Protein AF-A0AAD9YHA3-F1 (afdb_monomer_lite)

Organism: Colletotrichum kahawae (NCBI:txid34407)

Foldseek 3Di:
DDDDDDDDDDPDPPDDDDDDDDDQDPPFAEDWWWWFDALAPPGDTDTDTHAPVVVVVVSCVVPVCSCVRLVQDPLPPDDPDDDDPPPPDPDPCPPPDCVPDDPPPGDDDDPVLVVSVVVNDVRRDTDIDDDDDDRYKYFHHDDSVDTDIDHHRD

Sequence (154 aa):
MYIRYLSLLMPALMTTLTAAIEAPIPGYDVFVPEWQVRAHPSGDALRLNGTAEEVIEQIEKINPDFKRSFNIDDLPEQREETNSPHELQSRDVTTFPLERVICDNFELAKSSEVMSAVRYLNDIGGRPKNGGGPANCGRVSCGYKVAVWWCNDI

Structure (mmCIF, N/CA/C/O backbone):
data_AF-A0AAD9YHA3-F1
#
_entry.id   AF-A0AAD9YHA3-F1
#
loop_
_atom_site.group_PDB
_atom_site.id
_atom_site.type_symbol
_atom_site.label_atom_id
_atom_site.label_alt_id
_atom_site.label_comp_id
_atom_site.label_asym_id
_atom_site.label_entity_id
_atom_site.label_seq_id
_atom_site.pdbx_PDB_ins_code
_atom_site.Cartn_x
_atom_site.Cartn_y
_atom_site.Cartn_z
_atom_site.occupancy
_atom_site.B_iso_or_equiv
_atom_site.auth_seq_id
_atom_site.auth_comp_id
_atom_site.auth_asym_id
_atom_site.auth_atom_id
_atom_site.pdbx_PDB_model_num
ATOM 1 N N . MET A 1 1 ? -64.905 -6.287 -24.862 1.00 41.56 1 MET A N 1
ATOM 2 C CA . MET A 1 1 ? -63.722 -7.104 -25.205 1.00 41.56 1 MET A CA 1
ATOM 3 C C . MET A 1 1 ? -62.492 -6.321 -24.758 1.00 41.56 1 MET A C 1
ATOM 5 O O . MET A 1 1 ? -62.138 -5.363 -25.424 1.00 41.56 1 MET A O 1
ATOM 9 N N . TYR A 1 2 ? -61.938 -6.615 -23.576 1.00 42.88 2 TYR A N 1
ATOM 10 C CA . TYR A 1 2 ? -60.754 -5.927 -23.036 1.00 42.88 2 TYR A CA 1
ATOM 11 C C . TYR A 1 2 ? -59.563 -6.881 -23.098 1.00 42.88 2 TYR A C 1
ATOM 13 O O . TYR A 1 2 ? -59.562 -7.913 -22.430 1.00 42.88 2 TYR A O 1
ATOM 21 N N . ILE A 1 3 ? -58.569 -6.545 -23.917 1.00 51.72 3 ILE A N 1
ATOM 22 C CA . ILE A 1 3 ? -57.306 -7.279 -24.013 1.00 51.72 3 ILE A CA 1
ATOM 23 C C . ILE A 1 3 ? -56.405 -6.784 -22.875 1.00 51.72 3 ILE A C 1
ATOM 25 O O . ILE A 1 3 ? -56.075 -5.602 -22.811 1.00 51.72 3 ILE A O 1
ATOM 29 N N . ARG A 1 4 ? -56.041 -7.680 -21.949 1.00 58.75 4 ARG A N 1
ATOM 30 C CA . ARG A 1 4 ? -55.025 -7.424 -20.918 1.00 58.75 4 ARG A CA 1
ATOM 31 C C . ARG A 1 4 ? -53.644 -7.700 -21.512 1.00 58.75 4 ARG A C 1
ATOM 33 O O . ARG A 1 4 ? -53.348 -8.845 -21.836 1.00 58.75 4 ARG A O 1
ATOM 40 N N . TYR A 1 5 ? -52.803 -6.676 -21.618 1.00 56.53 5 TYR A N 1
ATOM 41 C CA . TYR A 1 5 ? -51.380 -6.846 -21.903 1.00 56.53 5 TYR A CA 1
ATOM 42 C C . TYR A 1 5 ? -50.635 -7.061 -20.579 1.00 56.53 5 TYR A C 1
ATOM 44 O O . TYR A 1 5 ? -50.567 -6.154 -19.754 1.00 56.53 5 TYR A O 1
ATOM 52 N N . LEU A 1 6 ? -50.108 -8.269 -20.361 1.00 57.31 6 LEU A N 1
ATOM 53 C CA . LEU A 1 6 ? -49.083 -8.516 -19.345 1.00 57.31 6 LEU A CA 1
ATOM 54 C C . LEU A 1 6 ? -47.722 -8.176 -19.961 1.00 57.31 6 LEU A C 1
ATOM 56 O O . LEU A 1 6 ? -47.191 -8.933 -20.771 1.00 57.31 6 LEU A O 1
ATOM 60 N N . SER A 1 7 ? -47.168 -7.028 -19.590 1.00 59.00 7 SER A N 1
ATOM 61 C CA . SER A 1 7 ? -45.789 -6.652 -19.888 1.00 59.00 7 SER A CA 1
ATOM 62 C C . SER A 1 7 ? -44.842 -7.419 -18.958 1.00 59.00 7 SER A C 1
ATOM 64 O O . SER A 1 7 ? -44.742 -7.127 -17.769 1.00 59.00 7 SER A O 1
ATOM 66 N N . LEU A 1 8 ? -44.148 -8.420 -19.503 1.00 56.84 8 LEU A N 1
ATOM 67 C CA . LEU A 1 8 ? -43.017 -9.083 -18.850 1.00 56.84 8 LEU A CA 1
ATOM 68 C C . LEU A 1 8 ? -41.821 -8.120 -18.831 1.00 56.84 8 LEU A C 1
ATOM 70 O O . LEU A 1 8 ? -41.207 -7.866 -19.865 1.00 56.84 8 LEU A O 1
ATOM 74 N N . LEU A 1 9 ? -41.491 -7.579 -17.658 1.00 61.50 9 LEU A N 1
ATOM 75 C CA . LEU A 1 9 ? -40.235 -6.866 -17.425 1.00 61.50 9 LEU A CA 1
ATOM 76 C C . LEU A 1 9 ? -39.120 -7.905 -17.235 1.00 61.50 9 LEU A C 1
ATOM 78 O O . LEU A 1 9 ? -39.010 -8.502 -16.167 1.00 61.50 9 LEU A O 1
ATOM 82 N N . MET A 1 10 ? -38.302 -8.141 -18.264 1.00 62.50 10 MET A N 1
ATOM 83 C CA . MET A 1 10 ? -37.016 -8.820 -18.076 1.00 62.50 10 MET A CA 1
ATOM 84 C C . MET A 1 10 ? -36.018 -7.830 -17.457 1.00 62.50 10 MET A C 1
ATOM 86 O O . MET A 1 10 ? -35.769 -6.786 -18.066 1.00 62.50 10 MET A O 1
ATOM 90 N N . PRO A 1 11 ? -35.412 -8.122 -16.294 1.00 63.44 11 PRO A N 1
ATOM 91 C CA . PRO A 1 11 ? -34.285 -7.339 -15.815 1.00 63.44 11 PRO A CA 1
ATOM 92 C C . PRO A 1 11 ? -33.083 -7.602 -16.732 1.00 63.44 11 PRO A C 1
ATOM 94 O O . PRO A 1 11 ? -32.606 -8.731 -16.845 1.00 63.44 11 PRO A O 1
ATOM 97 N N . ALA A 1 12 ? -32.606 -6.560 -17.412 1.00 63.31 12 ALA A N 1
ATOM 98 C CA . ALA A 1 12 ? -31.363 -6.614 -18.167 1.00 63.31 12 ALA A CA 1
ATOM 99 C C . ALA A 1 12 ? -30.195 -6.765 -17.180 1.00 63.31 12 ALA A C 1
ATOM 101 O O . ALA A 1 12 ? -29.894 -5.847 -16.418 1.00 63.31 12 ALA A O 1
ATOM 102 N N . LEU A 1 13 ? -29.556 -7.935 -17.174 1.00 63.22 13 LEU A N 1
ATOM 103 C CA . LEU A 1 13 ? -28.339 -8.177 -16.408 1.00 63.22 13 LEU A CA 1
ATOM 104 C C . LEU A 1 13 ? -27.194 -7.402 -17.087 1.00 63.22 13 LEU A C 1
ATOM 106 O O . LEU A 1 13 ? -26.653 -7.843 -18.098 1.00 63.22 13 LEU A O 1
ATOM 110 N N . MET A 1 14 ? -26.851 -6.217 -16.576 1.00 67.88 14 MET A N 1
ATOM 111 C CA . MET A 1 14 ? -25.631 -5.515 -16.984 1.00 67.88 14 MET A CA 1
ATOM 112 C C . MET A 1 14 ? -24.430 -6.261 -16.405 1.00 67.88 14 MET A C 1
ATOM 114 O O . MET A 1 14 ? -24.068 -6.084 -15.246 1.00 67.88 14 MET A O 1
ATOM 118 N N . THR A 1 15 ? -23.811 -7.120 -17.208 1.00 59.31 15 THR A N 1
ATOM 119 C CA . THR A 1 15 ? -22.493 -7.675 -16.895 1.00 59.31 15 THR A CA 1
ATOM 120 C C . THR A 1 15 ? -21.453 -6.571 -17.060 1.00 59.31 15 THR A C 1
ATOM 122 O O . THR A 1 15 ? -21.149 -6.162 -18.181 1.00 59.31 15 THR A O 1
ATOM 125 N N . THR A 1 16 ? -20.924 -6.064 -15.949 1.00 64.31 16 THR A N 1
ATOM 126 C CA . THR A 1 16 ? -19.783 -5.144 -15.939 1.00 64.31 16 THR A CA 1
ATOM 127 C C . THR A 1 16 ? -18.540 -5.881 -16.431 1.00 64.31 16 THR A C 1
ATOM 129 O O . THR A 1 16 ? -18.102 -6.839 -15.795 1.00 64.31 16 THR A O 1
ATOM 132 N N . LEU A 1 17 ? -17.968 -5.451 -17.556 1.00 54.19 17 LEU A N 1
ATOM 133 C CA . LEU A 1 17 ? -16.688 -5.968 -18.033 1.00 54.19 17 LEU A CA 1
ATOM 134 C C . LEU A 1 17 ? -15.571 -5.375 -17.156 1.00 54.19 17 LEU A C 1
ATOM 136 O O . LEU A 1 17 ? -15.188 -4.221 -17.329 1.00 54.19 17 LEU A O 1
ATOM 140 N N . THR A 1 18 ? -15.083 -6.129 -16.173 1.00 56.38 18 THR A N 1
ATOM 141 C CA . THR A 1 18 ? -13.892 -5.745 -15.403 1.00 56.38 18 THR A CA 1
ATOM 142 C C . THR A 1 18 ? -12.658 -5.973 -16.267 1.00 56.38 18 THR A C 1
ATOM 144 O O . THR A 1 18 ? -12.349 -7.120 -16.594 1.00 56.38 18 THR A O 1
ATOM 147 N N . ALA A 1 19 ? -11.963 -4.901 -16.657 1.00 67.19 19 ALA A N 1
ATOM 148 C CA . ALA A 1 19 ? -10.652 -5.029 -17.288 1.00 67.19 19 ALA A CA 1
ATOM 149 C C . ALA A 1 19 ? -9.708 -5.779 -16.336 1.00 67.19 19 ALA A C 1
ATOM 151 O O . ALA A 1 19 ? -9.695 -5.503 -15.133 1.00 67.19 19 ALA A O 1
ATOM 152 N N . ALA A 1 20 ? -8.950 -6.740 -16.866 1.00 74.00 20 ALA A N 1
ATOM 153 C CA . ALA A 1 20 ? -7.932 -7.425 -16.083 1.00 74.00 20 ALA A CA 1
ATOM 154 C C . ALA A 1 20 ? -6.837 -6.418 -15.708 1.00 74.00 20 ALA A C 1
ATOM 156 O O . ALA A 1 20 ? -6.385 -5.642 -16.548 1.00 74.00 20 ALA A O 1
ATOM 157 N N . ILE A 1 21 ? -6.447 -6.403 -14.435 1.00 86.75 21 ILE A N 1
ATOM 158 C CA . ILE A 1 21 ? -5.313 -5.606 -13.972 1.00 86.75 21 ILE A CA 1
ATOM 159 C C . ILE A 1 21 ? -4.036 -6.277 -14.483 1.00 86.75 21 ILE A C 1
ATOM 161 O O . ILE A 1 21 ? -3.823 -7.460 -14.227 1.00 86.75 21 ILE A O 1
ATOM 165 N N . GLU A 1 22 ? -3.195 -5.515 -15.176 1.00 91.12 22 GLU A N 1
ATOM 166 C CA . GLU A 1 22 ? -1.879 -5.961 -15.635 1.00 91.12 22 GLU A CA 1
ATOM 167 C C . GLU A 1 22 ? -0.790 -5.520 -14.650 1.00 91.12 22 GLU A C 1
ATOM 169 O O . GLU A 1 22 ? -0.874 -4.446 -14.044 1.00 91.12 22 GLU A O 1
ATOM 174 N N . ALA A 1 23 ? 0.229 -6.363 -14.474 1.00 91.62 23 ALA A N 1
ATOM 175 C CA . ALA A 1 23 ? 1.396 -6.028 -13.672 1.00 91.62 23 ALA A CA 1
ATOM 176 C C . ALA A 1 23 ? 2.234 -4.933 -14.363 1.00 91.62 23 ALA A C 1
ATOM 178 O O . ALA A 1 23 ? 2.289 -4.881 -15.593 1.00 91.62 23 ALA A O 1
ATOM 179 N N . PRO A 1 24 ? 2.950 -4.087 -13.599 1.00 90.62 24 PRO A N 1
ATOM 180 C CA . PRO A 1 24 ? 3.799 -3.043 -14.174 1.00 90.62 24 PRO A CA 1
ATOM 181 C C . PRO A 1 24 ? 5.033 -3.605 -14.897 1.00 90.62 24 PRO A C 1
ATOM 183 O O . PRO A 1 24 ? 5.638 -2.902 -15.702 1.00 90.62 24 PRO A O 1
ATOM 186 N N . ILE A 1 25 ? 5.425 -4.850 -14.606 1.00 90.94 25 ILE A N 1
ATOM 187 C CA . ILE A 1 25 ? 6.542 -5.530 -15.263 1.00 90.94 25 ILE A CA 1
ATOM 188 C C . ILE A 1 25 ? 5.967 -6.544 -16.263 1.00 90.94 25 ILE A C 1
ATOM 190 O O . ILE A 1 25 ? 5.210 -7.430 -15.855 1.00 90.94 25 ILE A O 1
ATOM 194 N N . PRO A 1 26 ? 6.303 -6.451 -17.565 1.00 90.69 26 PRO A N 1
ATOM 195 C CA . PRO A 1 26 ? 5.800 -7.388 -18.563 1.00 90.69 26 PRO A CA 1
ATOM 196 C C . PRO A 1 26 ? 6.119 -8.847 -18.216 1.00 90.69 26 PRO A C 1
ATOM 198 O O . PRO A 1 26 ? 7.255 -9.184 -17.885 1.00 90.69 26 PRO A O 1
ATOM 201 N N . GLY A 1 27 ? 5.114 -9.716 -18.334 1.00 90.81 27 GLY A N 1
ATOM 202 C CA . GLY A 1 27 ? 5.239 -11.147 -18.044 1.00 90.81 27 GLY A CA 1
ATOM 203 C C . GLY A 1 27 ? 5.078 -11.527 -16.570 1.00 90.81 27 GLY A C 1
ATOM 204 O O . GLY A 1 27 ? 5.219 -12.704 -16.257 1.00 90.81 27 GLY A O 1
ATOM 205 N N . TYR A 1 28 ? 4.785 -10.567 -15.687 1.00 92.31 28 TYR A N 1
ATOM 206 C CA . TYR A 1 28 ? 4.506 -10.843 -14.279 1.00 92.31 28 TYR A CA 1
ATOM 207 C C . TYR A 1 28 ? 3.019 -11.107 -14.068 1.00 92.31 28 TYR A C 1
ATOM 209 O O . TYR A 1 28 ? 2.164 -10.429 -14.642 1.00 92.31 28 TYR A O 1
ATOM 217 N N . ASP A 1 29 ? 2.727 -12.057 -13.188 1.00 91.81 29 ASP A N 1
ATOM 218 C CA . ASP A 1 29 ? 1.377 -12.319 -12.711 1.00 91.81 29 ASP A CA 1
ATOM 219 C C . ASP A 1 29 ? 0.950 -11.269 -11.675 1.00 91.81 29 ASP A C 1
ATOM 221 O O . ASP A 1 29 ? 1.776 -10.616 -11.023 1.00 91.81 29 ASP A O 1
ATOM 225 N N . VAL A 1 30 ? -0.365 -11.112 -11.507 1.00 91.81 30 VAL A N 1
ATOM 226 C CA . VAL A 1 30 ? -0.952 -10.224 -10.498 1.00 91.81 30 VAL A CA 1
ATOM 227 C C . VAL A 1 30 ? -1.612 -11.042 -9.397 1.00 91.81 30 VAL A C 1
ATOM 229 O O . VAL A 1 30 ? -2.504 -11.846 -9.666 1.00 91.81 30 VAL A O 1
ATOM 232 N N . PHE A 1 31 ? -1.234 -10.782 -8.145 1.00 90.31 31 PHE A N 1
ATOM 233 C CA . PHE A 1 31 ? -1.925 -11.318 -6.972 1.00 90.31 31 PHE A CA 1
ATOM 234 C C . PHE A 1 31 ? -2.642 -10.213 -6.190 1.00 90.31 31 PHE A C 1
ATOM 236 O O . PHE A 1 31 ? -2.284 -9.036 -6.246 1.00 90.31 31 PHE A O 1
ATOM 243 N N . VAL A 1 32 ? -3.659 -10.604 -5.420 1.00 92.12 32 VAL A N 1
ATOM 244 C CA . VAL A 1 32 ? -4.342 -9.705 -4.482 1.00 92.12 32 VAL A CA 1
ATOM 245 C C . VAL A 1 32 ? -3.611 -9.752 -3.138 1.00 92.12 32 VAL A C 1
ATOM 247 O O . VAL A 1 32 ? -3.523 -10.838 -2.557 1.00 92.12 32 VAL A O 1
ATOM 250 N N . PRO A 1 33 ? -3.084 -8.627 -2.621 1.00 92.19 33 PRO A N 1
ATOM 251 C CA . PRO A 1 33 ? -2.404 -8.617 -1.332 1.00 92.19 33 PRO A CA 1
ATOM 252 C C . PRO A 1 33 ? -3.334 -9.004 -0.182 1.00 92.19 33 PRO A C 1
ATOM 254 O O . PRO A 1 33 ? -4.471 -8.538 -0.105 1.00 92.19 33 PRO A O 1
ATOM 257 N N . GLU A 1 34 ? -2.815 -9.808 0.745 1.00 93.00 34 GLU A N 1
ATOM 258 C CA . GLU A 1 34 ? -3.487 -10.129 2.003 1.00 93.00 34 GLU A CA 1
ATOM 259 C C . GLU A 1 34 ? -2.844 -9.345 3.148 1.00 93.00 34 GLU A C 1
ATOM 261 O O . GLU A 1 34 ? -1.626 -9.334 3.303 1.00 93.00 34 GLU A O 1
ATOM 266 N N . TRP A 1 35 ? -3.652 -8.742 4.004 1.00 92.25 35 TRP A N 1
ATOM 267 C CA . TRP A 1 35 ? -3.221 -7.899 5.103 1.00 92.25 35 TRP A CA 1
ATOM 268 C C . TRP A 1 35 ? -3.608 -8.508 6.439 1.00 92.25 35 TRP A C 1
ATOM 270 O O . TRP A 1 35 ? -4.767 -8.863 6.657 1.00 92.25 35 TRP A O 1
ATOM 280 N N . GLN A 1 36 ? -2.646 -8.576 7.361 1.00 91.69 36 GLN A N 1
ATOM 281 C CA . GLN A 1 36 ? -2.939 -8.843 8.765 1.00 91.69 36 GLN A CA 1
ATOM 282 C C . GLN A 1 36 ? -3.137 -7.518 9.510 1.00 91.69 36 GLN A C 1
ATOM 284 O O . GLN A 1 36 ? -2.183 -6.761 9.705 1.00 91.69 36 GLN A O 1
ATOM 289 N N . VAL A 1 37 ? -4.374 -7.247 9.922 1.00 91.31 37 VAL A N 1
ATOM 290 C CA . VAL A 1 37 ? -4.816 -5.963 10.502 1.00 91.31 37 VAL A CA 1
ATOM 291 C C . VAL A 1 37 ? -5.704 -6.184 11.726 1.00 91.31 37 VAL A C 1
ATOM 293 O O . VAL A 1 37 ? -6.033 -7.317 12.062 1.00 91.31 37 VAL A O 1
ATOM 296 N N . ARG A 1 38 ? -6.089 -5.112 12.422 1.00 91.75 38 ARG A N 1
ATOM 297 C CA . ARG A 1 38 ? -7.070 -5.142 13.517 1.00 91.75 38 ARG A CA 1
ATOM 298 C C . ARG A 1 38 ? -8.078 -4.019 13.321 1.00 91.75 38 ARG A C 1
ATOM 300 O O . ARG A 1 38 ? -7.671 -2.889 13.087 1.00 91.75 38 ARG A O 1
ATOM 307 N N . ALA A 1 39 ? -9.367 -4.315 13.476 1.00 92.06 39 ALA A N 1
ATOM 308 C CA . ALA A 1 39 ? -10.414 -3.292 13.396 1.00 92.06 39 ALA A CA 1
ATOM 309 C C . ALA A 1 39 ? -10.551 -2.468 14.690 1.00 92.06 39 ALA A C 1
ATOM 311 O O . ALA A 1 39 ? -10.971 -1.316 14.651 1.00 92.06 39 ALA A O 1
ATOM 312 N N . HIS A 1 40 ? -10.154 -3.029 15.836 1.00 92.56 40 HIS A N 1
ATOM 313 C CA . HIS A 1 40 ? -10.164 -2.357 17.139 1.00 92.56 40 HIS A CA 1
ATOM 314 C C . HIS A 1 40 ? -8.795 -2.494 17.824 1.00 92.56 40 HIS A C 1
ATOM 316 O O . HIS A 1 40 ? -8.142 -3.524 17.634 1.00 92.56 40 HIS A O 1
ATOM 322 N N . PRO A 1 41 ? -8.369 -1.534 18.668 1.00 89.31 41 PRO A N 1
ATOM 323 C CA . PRO A 1 41 ? -7.057 -1.571 19.326 1.00 89.31 41 PRO A CA 1
ATOM 324 C C . PRO A 1 41 ? -6.781 -2.860 20.110 1.00 89.31 41 PRO A C 1
ATOM 326 O O . PRO A 1 41 ? -5.672 -3.389 20.066 1.00 89.31 41 PRO A O 1
ATOM 329 N N . SER A 1 42 ? -7.805 -3.395 20.778 1.00 89.06 42 SER A N 1
ATOM 330 C CA . SER A 1 42 ? -7.742 -4.642 21.555 1.00 89.06 42 SER A CA 1
ATOM 331 C C . SER A 1 42 ? -8.440 -5.824 20.870 1.00 89.06 42 SER A C 1
ATOM 333 O O . SER A 1 42 ? -8.713 -6.825 21.524 1.00 89.06 42 SER A O 1
ATOM 335 N N . GLY A 1 43 ? -8.779 -5.699 19.583 1.00 88.06 43 GLY A N 1
ATOM 336 C CA . GLY A 1 43 ? -9.470 -6.742 18.825 1.00 88.06 43 GLY A CA 1
ATOM 337 C C . GLY A 1 43 ? -8.534 -7.818 18.274 1.00 88.06 43 GLY A C 1
ATOM 338 O O . GLY A 1 43 ? -7.313 -7.646 18.227 1.00 88.06 43 GLY A O 1
ATOM 339 N N . ASP A 1 44 ? -9.125 -8.913 17.803 1.00 91.75 44 ASP A N 1
ATOM 340 C CA . ASP A 1 44 ? -8.392 -9.991 17.143 1.00 91.75 44 ASP A CA 1
ATOM 341 C C . ASP A 1 44 ? -7.826 -9.563 15.783 1.00 91.75 44 ASP A C 1
ATOM 343 O O . ASP A 1 44 ? -8.327 -8.649 15.120 1.00 91.75 44 ASP A O 1
ATOM 347 N N . ALA A 1 45 ? -6.759 -10.244 15.360 1.00 90.69 45 ALA A N 1
ATOM 348 C CA . ALA A 1 45 ? -6.178 -10.033 14.042 1.00 90.69 45 ALA A CA 1
ATOM 349 C C . ALA A 1 45 ? -7.106 -10.573 12.942 1.00 90.69 45 ALA A C 1
ATOM 351 O O . ALA A 1 45 ? -7.511 -11.734 12.967 1.00 90.69 45 ALA A O 1
ATOM 352 N N . LEU A 1 46 ? -7.374 -9.739 11.943 1.00 92.12 46 LEU A N 1
ATOM 353 C CA . LEU A 1 46 ? -8.141 -10.051 10.744 1.00 92.12 46 LEU A CA 1
ATOM 354 C C . LEU A 1 46 ? -7.192 -10.268 9.562 1.00 92.12 46 LEU A C 1
ATOM 356 O O . LEU A 1 46 ? -6.127 -9.650 9.495 1.00 92.12 46 LEU A O 1
ATOM 360 N N . ARG A 1 47 ? -7.595 -11.132 8.627 1.00 93.56 47 ARG A N 1
ATOM 361 C CA . ARG A 1 47 ? -6.949 -11.296 7.318 1.00 93.56 47 ARG A CA 1
ATOM 362 C C . ARG A 1 47 ? -7.890 -10.732 6.264 1.00 93.56 47 ARG A C 1
ATOM 364 O O . ARG A 1 47 ? -8.948 -11.313 6.037 1.00 93.56 47 ARG A O 1
ATOM 371 N N . LEU A 1 48 ? -7.529 -9.594 5.684 1.00 94.38 48 LEU A N 1
ATOM 372 C CA . LEU A 1 48 ? -8.326 -8.899 4.670 1.00 94.38 48 LEU A CA 1
ATOM 373 C C . LEU A 1 48 ? -7.548 -8.847 3.358 1.00 94.38 48 LEU A C 1
ATOM 375 O O . LEU A 1 48 ? -6.325 -8.780 3.377 1.00 94.38 48 LEU A O 1
ATOM 379 N N . ASN A 1 49 ? -8.248 -8.890 2.229 1.00 93.94 49 ASN A N 1
ATOM 380 C CA . ASN A 1 49 ? -7.627 -8.891 0.906 1.00 93.94 49 ASN A CA 1
ATOM 381 C C . ASN A 1 49 ? -7.971 -7.603 0.162 1.00 93.94 49 A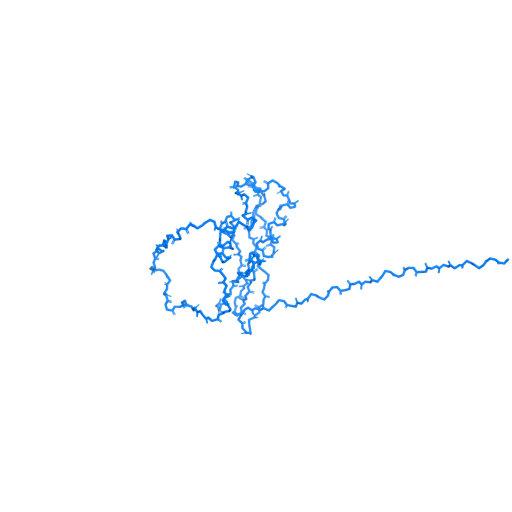SN A C 1
ATOM 383 O O . ASN A 1 49 ? -9.096 -7.112 0.288 1.00 93.94 49 ASN A O 1
ATOM 387 N N . GLY A 1 50 ? -7.018 -7.101 -0.620 1.00 92.69 50 GLY A N 1
ATOM 388 C CA . GLY A 1 50 ? -7.201 -5.936 -1.482 1.00 92.69 50 GLY A CA 1
ATOM 389 C C . GLY A 1 50 ? -6.041 -4.950 -1.423 1.00 92.69 50 GLY A C 1
ATOM 390 O O . GLY A 1 50 ? -4.985 -5.215 -0.833 1.00 92.69 50 GLY A O 1
ATOM 391 N N . THR A 1 51 ? -6.258 -3.786 -2.029 1.00 93.69 51 THR A N 1
ATOM 392 C CA . THR A 1 51 ? -5.411 -2.617 -1.790 1.00 93.69 51 THR A CA 1
ATOM 393 C C . THR A 1 51 ? -5.603 -2.106 -0.364 1.00 93.69 51 THR A C 1
ATOM 395 O O . THR A 1 51 ? -6.567 -2.442 0.325 1.00 93.69 51 THR A O 1
ATOM 398 N N . ALA A 1 52 ? -4.686 -1.263 0.088 1.00 92.62 52 ALA A N 1
ATOM 399 C CA . ALA A 1 52 ? -4.785 -0.572 1.359 1.00 92.62 52 ALA A CA 1
ATOM 400 C C . ALA A 1 52 ? -6.125 0.173 1.515 1.00 92.62 52 ALA A C 1
ATOM 402 O O . ALA A 1 52 ? -6.765 0.065 2.557 1.00 92.62 52 ALA A O 1
ATOM 403 N N . GLU A 1 53 ? -6.595 0.851 0.464 1.00 91.69 53 GLU A N 1
ATOM 404 C CA . GLU A 1 53 ? -7.875 1.567 0.473 1.00 91.69 53 GLU A CA 1
ATOM 405 C C . GLU A 1 53 ? -9.067 0.614 0.651 1.00 91.69 53 GLU A C 1
ATOM 407 O O . GLU A 1 53 ? -9.934 0.857 1.488 1.00 91.69 53 GLU A O 1
ATOM 412 N N . GLU A 1 54 ? -9.081 -0.508 -0.074 1.00 94.19 54 GLU A N 1
ATOM 413 C CA . GLU A 1 54 ? -10.131 -1.531 0.030 1.00 94.19 54 GLU A CA 1
ATOM 414 C C . GLU A 1 54 ? -10.131 -2.214 1.406 1.00 94.19 54 GLU A C 1
ATOM 416 O O . GLU A 1 54 ? -11.185 -2.551 1.950 1.00 94.19 54 GLU A O 1
ATOM 421 N N . VAL A 1 55 ? -8.948 -2.433 1.986 1.00 93.75 55 VAL A N 1
ATOM 422 C CA . VAL A 1 55 ? -8.795 -2.992 3.335 1.00 93.75 55 VAL A CA 1
ATOM 423 C C . VAL A 1 55 ? -9.307 -2.013 4.386 1.00 93.75 55 VAL A C 1
ATOM 425 O O . VAL A 1 55 ? -10.006 -2.431 5.308 1.00 93.75 55 VAL A O 1
ATOM 428 N N . ILE A 1 56 ? -9.020 -0.719 4.241 1.00 92.50 56 ILE A N 1
ATOM 429 C CA . ILE A 1 56 ? -9.539 0.316 5.140 1.00 92.50 56 ILE A CA 1
ATOM 430 C C . ILE A 1 56 ? -11.062 0.418 5.032 1.00 92.50 56 ILE A C 1
ATOM 432 O O . ILE A 1 56 ? -11.724 0.423 6.065 1.00 92.50 56 ILE A O 1
ATOM 436 N N . GLU A 1 57 ? -11.638 0.377 3.829 1.00 93.88 57 GLU A N 1
ATOM 437 C CA . GLU A 1 57 ? -13.098 0.366 3.652 1.00 93.88 57 GLU A CA 1
ATOM 438 C C . GLU A 1 57 ? -13.747 -0.850 4.345 1.00 93.88 57 GLU A C 1
ATOM 440 O O . GLU A 1 57 ? -14.797 -0.745 4.984 1.00 93.88 57 GLU A O 1
ATOM 445 N N . GLN A 1 58 ? -13.113 -2.025 4.259 1.00 95.75 58 GLN A N 1
ATOM 446 C CA . GLN A 1 58 ? -13.561 -3.224 4.974 1.00 95.75 58 GLN A CA 1
ATOM 447 C C . GLN A 1 58 ? -13.467 -3.061 6.497 1.00 95.75 58 GLN A C 1
ATOM 449 O O . GLN A 1 58 ? -14.372 -3.496 7.211 1.00 95.75 58 GLN A O 1
ATOM 454 N N . ILE A 1 59 ? -12.409 -2.424 7.005 1.00 93.75 59 ILE A N 1
ATOM 455 C CA . ILE A 1 59 ? -12.251 -2.144 8.437 1.00 93.75 59 ILE A CA 1
ATOM 456 C C . ILE A 1 59 ? -13.298 -1.136 8.919 1.00 93.75 59 ILE A C 1
ATOM 458 O O . ILE A 1 59 ? -13.901 -1.360 9.965 1.00 93.75 59 ILE A O 1
ATOM 462 N N . GLU A 1 60 ? -13.557 -0.066 8.169 1.00 93.69 60 GLU A N 1
ATOM 463 C CA . GLU A 1 60 ? -14.529 0.975 8.532 1.00 93.69 60 GLU A CA 1
ATOM 464 C C . GLU A 1 60 ? -15.967 0.434 8.587 1.00 93.69 60 GLU A C 1
ATOM 466 O O . GLU A 1 60 ? -16.766 0.880 9.410 1.00 93.69 60 GLU A O 1
ATOM 471 N N . LYS A 1 61 ? -16.291 -0.603 7.799 1.00 96.06 61 LYS A N 1
ATOM 472 C CA . LYS A 1 61 ? -17.562 -1.344 7.925 1.00 96.06 61 LYS A CA 1
ATOM 473 C C . LYS A 1 61 ? -17.695 -2.089 9.259 1.00 96.06 61 LYS A C 1
ATOM 475 O O . LYS A 1 61 ? -18.813 -2.304 9.718 1.00 96.06 61 LYS A O 1
ATOM 480 N N . ILE A 1 62 ? -16.579 -2.500 9.866 1.00 94.81 62 ILE A N 1
ATOM 481 C CA . ILE A 1 62 ? -16.538 -3.211 11.156 1.00 94.81 62 ILE A CA 1
ATOM 482 C C . ILE A 1 62 ? -16.470 -2.211 12.316 1.00 94.81 62 ILE A C 1
ATOM 484 O O . ILE A 1 62 ? -17.188 -2.349 13.303 1.00 94.81 62 ILE A O 1
ATOM 488 N N . ASN A 1 63 ? -15.612 -1.201 12.190 1.00 94.12 63 ASN A N 1
ATOM 489 C CA . ASN A 1 63 ? -15.419 -0.135 13.160 1.00 94.12 63 ASN A CA 1
ATOM 490 C C . ASN A 1 63 ? -15.472 1.229 12.452 1.00 94.12 63 ASN A C 1
ATOM 492 O O . ASN A 1 63 ? -14.432 1.718 12.005 1.00 94.12 63 ASN A O 1
ATOM 496 N N . PRO A 1 64 ? -16.646 1.883 12.402 1.00 94.12 64 PRO A N 1
ATOM 497 C CA . PRO A 1 64 ? -16.774 3.226 11.833 1.00 94.12 64 PRO A CA 1
ATOM 498 C C . PRO A 1 64 ? -15.888 4.279 12.521 1.00 94.12 64 PRO A C 1
ATOM 500 O O . PRO A 1 64 ? -15.555 5.297 11.923 1.00 94.12 64 PRO A O 1
ATOM 503 N N . ASP A 1 65 ? -15.455 4.021 13.760 1.00 91.75 65 ASP A N 1
ATOM 504 C CA . ASP A 1 65 ? -14.553 4.880 14.527 1.00 91.75 65 ASP A CA 1
ATOM 505 C C . ASP A 1 65 ? -13.082 4.438 14.430 1.00 91.75 65 ASP A C 1
ATOM 507 O O . ASP A 1 65 ? -12.267 4.820 15.275 1.00 91.75 65 ASP A O 1
ATOM 511 N N . PHE A 1 66 ? -12.712 3.623 13.435 1.00 89.44 66 PHE A N 1
ATOM 512 C CA . PHE A 1 66 ? -11.365 3.063 13.278 1.00 89.44 66 PHE A CA 1
ATOM 513 C C . PHE A 1 66 ? -10.267 4.127 13.372 1.00 89.44 66 PHE A C 1
ATOM 515 O O . PHE A 1 66 ? -9.397 4.027 14.237 1.00 89.44 66 PHE A O 1
ATOM 522 N N . LYS A 1 67 ? -10.353 5.190 12.562 1.00 85.88 67 LYS A N 1
ATOM 523 C CA . LYS A 1 67 ? -9.349 6.267 12.549 1.00 85.88 67 LYS A CA 1
ATOM 524 C C . LYS A 1 67 ? -9.159 6.884 13.935 1.00 85.88 67 LYS A C 1
ATOM 526 O O . LYS A 1 67 ? -8.043 6.948 14.443 1.00 85.88 67 LYS A O 1
ATOM 531 N N . ARG A 1 68 ? -10.266 7.213 14.612 1.00 87.38 68 ARG A N 1
ATOM 532 C CA . ARG A 1 68 ? -10.248 7.740 15.986 1.00 87.38 68 ARG A CA 1
ATOM 533 C C . ARG A 1 68 ? -9.672 6.735 16.983 1.00 87.38 68 ARG A C 1
ATOM 535 O O . ARG A 1 68 ? -8.906 7.116 17.857 1.00 87.38 68 ARG A O 1
ATOM 542 N N . SER A 1 69 ? -10.023 5.458 16.850 1.00 86.38 69 SER A N 1
ATOM 543 C CA . SER A 1 69 ? -9.590 4.388 17.759 1.00 86.38 69 SER A CA 1
ATOM 544 C C . SER A 1 69 ? -8.076 4.166 17.727 1.00 86.38 69 SER A C 1
ATOM 546 O O . SER A 1 69 ? -7.501 3.736 18.725 1.00 86.38 69 SER A O 1
ATOM 548 N N . PHE A 1 70 ? -7.442 4.447 16.589 1.00 84.94 70 PHE A N 1
ATOM 549 C CA . PHE A 1 70 ? -6.007 4.273 16.374 1.00 84.94 70 PHE A CA 1
ATOM 550 C C . PHE A 1 70 ? -5.226 5.595 16.334 1.00 84.94 70 PHE A C 1
ATOM 552 O O . PHE A 1 70 ? -4.027 5.564 16.072 1.00 84.94 70 PHE A O 1
ATOM 559 N N . ASN A 1 71 ? -5.864 6.735 16.635 1.00 85.62 71 ASN A N 1
ATOM 560 C CA . ASN A 1 71 ? -5.277 8.074 16.490 1.00 85.62 71 ASN A CA 1
ATOM 561 C C . ASN A 1 71 ? -4.657 8.304 15.097 1.00 85.62 71 ASN A C 1
ATOM 563 O O . ASN A 1 71 ? -3.588 8.896 14.979 1.00 85.62 71 ASN A O 1
ATOM 567 N N . ILE A 1 72 ? -5.315 7.796 14.055 1.00 81.31 72 ILE A N 1
ATOM 568 C CA . ILE A 1 72 ? -4.949 8.063 12.666 1.00 81.31 72 ILE A CA 1
ATOM 569 C C . ILE A 1 72 ? -5.570 9.416 12.333 1.00 81.31 72 ILE A C 1
ATOM 571 O O . ILE A 1 72 ? -6.798 9.544 12.334 1.00 81.31 72 ILE A O 1
ATOM 575 N N . ASP A 1 73 ? -4.727 10.422 12.098 1.00 70.81 73 ASP A N 1
ATOM 576 C CA . ASP A 1 73 ? -5.177 11.713 11.578 1.00 70.81 73 ASP A CA 1
ATOM 577 C C . ASP A 1 73 ? -5.973 11.491 10.289 1.00 70.81 73 ASP A C 1
ATOM 579 O O . ASP A 1 73 ? -5.735 10.512 9.579 1.00 70.81 73 ASP A O 1
ATOM 583 N N . ASP A 1 74 ? -6.918 12.380 9.964 1.00 63.00 74 ASP A N 1
ATOM 584 C CA . ASP A 1 74 ? -7.638 12.283 8.694 1.00 63.00 74 ASP A CA 1
ATOM 585 C C . ASP A 1 74 ? -6.619 12.181 7.551 1.00 63.00 74 ASP A C 1
ATOM 587 O O . ASP A 1 74 ? -5.899 13.145 7.237 1.00 63.00 74 ASP A O 1
ATOM 591 N N . LEU A 1 75 ? -6.539 10.963 6.990 1.00 55.53 75 LEU A N 1
ATOM 592 C CA . LEU A 1 75 ? -5.668 10.609 5.876 1.00 55.53 75 LEU A CA 1
ATOM 593 C C . LEU A 1 75 ? -5.895 11.692 4.836 1.00 55.53 75 LEU A C 1
ATOM 595 O O . LEU A 1 75 ? -7.055 11.917 4.482 1.00 55.53 75 LEU A O 1
ATOM 599 N N . PRO A 1 76 ? -4.852 12.427 4.422 1.00 52.19 76 PRO A N 1
ATOM 600 C CA . PRO A 1 76 ? -5.038 13.625 3.631 1.00 52.19 76 PRO A CA 1
ATOM 601 C C . PRO A 1 76 ? -5.838 13.262 2.384 1.00 52.19 76 PRO A C 1
ATOM 603 O O . PRO A 1 76 ? -5.333 12.597 1.482 1.00 52.19 76 PRO A O 1
ATOM 606 N N . GLU A 1 77 ? -7.099 13.679 2.346 1.00 52.16 77 GLU A N 1
ATOM 607 C CA . GLU A 1 77 ? -7.909 13.674 1.144 1.00 52.16 77 GLU A CA 1
ATOM 608 C C . GLU A 1 77 ? -7.317 14.792 0.288 1.00 52.16 77 GLU A C 1
ATOM 610 O O . GLU A 1 77 ? -7.525 15.967 0.571 1.00 52.16 77 GLU A O 1
ATOM 615 N N . GLN A 1 78 ? -6.410 14.413 -0.623 1.00 49.56 78 GLN A N 1
ATOM 616 C CA . GLN A 1 78 ? -5.681 15.301 -1.538 1.00 49.56 78 GLN A CA 1
ATOM 617 C C . GLN A 1 78 ? -5.369 16.690 -0.945 1.00 49.56 78 GLN A C 1
ATOM 619 O O . GLN A 1 78 ? -5.890 17.702 -1.410 1.00 49.56 78 GLN A O 1
ATOM 624 N N . ARG A 1 79 ? -4.519 16.778 0.088 1.00 46.88 79 ARG A N 1
ATOM 625 C CA . ARG A 1 79 ? -4.000 18.099 0.478 1.00 46.88 79 ARG A CA 1
ATOM 626 C C . ARG A 1 79 ? -3.092 18.601 -0.643 1.00 46.88 79 ARG A C 1
ATOM 628 O O . ARG A 1 79 ? -2.136 17.917 -1.004 1.00 46.88 79 ARG A O 1
ATOM 635 N N . GLU A 1 80 ? -3.370 19.795 -1.162 1.00 49.62 80 GLU A N 1
ATOM 636 C CA . GLU A 1 80 ? -2.362 20.577 -1.877 1.00 49.62 80 GLU A CA 1
ATOM 637 C C . GLU A 1 80 ? -1.162 20.738 -0.936 1.00 49.62 80 GLU A C 1
ATOM 639 O O . GLU A 1 80 ? -1.289 21.277 0.166 1.00 49.62 80 GLU A O 1
ATOM 644 N N . GLU A 1 81 ? -0.010 20.190 -1.323 1.00 53.22 81 GLU A N 1
ATOM 645 C CA . GLU A 1 81 ? 1.206 20.317 -0.529 1.00 53.22 81 GLU A CA 1
ATOM 646 C C . GLU A 1 81 ? 1.583 21.798 -0.431 1.00 53.22 81 GLU A C 1
ATOM 648 O O . GLU A 1 81 ? 2.037 22.423 -1.389 1.00 53.22 81 GLU A O 1
ATOM 653 N N . THR A 1 82 ? 1.430 22.368 0.763 1.00 44.25 82 THR A N 1
ATOM 654 C CA . THR A 1 82 ? 2.192 23.550 1.153 1.00 44.25 82 THR A CA 1
ATOM 655 C C . THR A 1 82 ? 3.666 23.191 1.038 1.00 44.25 82 THR A C 1
ATOM 657 O O . THR A 1 82 ? 4.073 22.204 1.650 1.00 44.25 82 THR A O 1
ATOM 660 N N . ASN A 1 83 ? 4.430 23.972 0.268 1.00 44.94 83 ASN A N 1
ATOM 661 C CA . ASN A 1 83 ? 5.874 23.842 0.049 1.00 44.94 83 ASN A CA 1
ATOM 662 C C . ASN A 1 83 ? 6.632 23.530 1.354 1.00 44.94 83 ASN A C 1
ATOM 664 O O . ASN A 1 83 ? 7.092 24.436 2.048 1.00 44.94 83 ASN A O 1
ATOM 668 N N . SER A 1 84 ? 6.755 22.253 1.701 1.00 42.38 84 SER A N 1
ATOM 669 C CA . SER A 1 84 ? 7.622 21.796 2.772 1.00 42.38 84 SER A CA 1
ATOM 670 C C . SER A 1 84 ? 8.937 21.411 2.107 1.00 42.38 84 SER A C 1
ATOM 672 O O . SER A 1 84 ? 8.919 20.619 1.160 1.00 42.38 84 SER A O 1
ATOM 674 N N . PRO A 1 85 ? 10.080 21.980 2.525 1.00 43.72 85 PRO A N 1
ATOM 675 C CA . PRO A 1 85 ? 11.368 21.468 2.102 1.00 43.72 85 PRO A CA 1
ATOM 676 C C . PRO A 1 85 ? 11.426 20.005 2.536 1.00 43.72 85 PRO A C 1
ATOM 678 O O . PRO A 1 85 ? 11.465 19.712 3.729 1.00 43.72 85 PRO A O 1
ATOM 681 N N . HIS A 1 86 ? 11.384 19.081 1.578 1.00 47.78 86 HIS A N 1
ATOM 682 C CA . HIS A 1 86 ? 11.699 17.687 1.844 1.00 47.78 86 HIS A CA 1
ATOM 683 C C . HIS A 1 86 ? 13.173 17.636 2.259 1.00 47.78 86 HIS A C 1
ATOM 685 O O . HIS A 1 86 ? 14.059 17.526 1.413 1.00 47.78 86 HIS A O 1
ATOM 691 N N . GLU A 1 87 ? 13.451 17.773 3.556 1.00 44.62 87 GLU A N 1
ATOM 692 C CA . GLU A 1 87 ? 14.743 17.391 4.107 1.00 44.62 87 GLU A CA 1
ATOM 693 C C . GLU A 1 87 ? 14.917 15.908 3.800 1.00 44.62 87 GLU A C 1
ATOM 695 O O . GLU A 1 87 ? 14.218 15.044 4.336 1.00 44.62 87 GLU A O 1
ATOM 700 N N . LEU A 1 88 ? 15.815 15.622 2.859 1.00 50.50 88 LEU A N 1
ATOM 701 C CA . LEU A 1 88 ? 16.235 14.271 2.539 1.00 50.50 88 LEU A CA 1
ATOM 702 C C . LEU A 1 88 ? 16.885 13.698 3.798 1.00 50.50 88 LEU A C 1
ATOM 704 O O . LEU A 1 88 ? 18.063 13.928 4.061 1.00 50.50 88 LEU A O 1
ATOM 708 N N . GLN A 1 89 ? 16.115 12.966 4.600 1.00 48.09 89 GLN A N 1
ATOM 709 C CA . GLN A 1 89 ? 16.697 12.155 5.654 1.00 48.09 89 GLN A CA 1
ATOM 710 C C . GLN A 1 89 ? 17.535 11.080 4.972 1.00 48.09 89 GLN A C 1
ATOM 712 O O . GLN A 1 89 ? 17.009 10.195 4.291 1.00 48.09 89 GLN A O 1
ATOM 71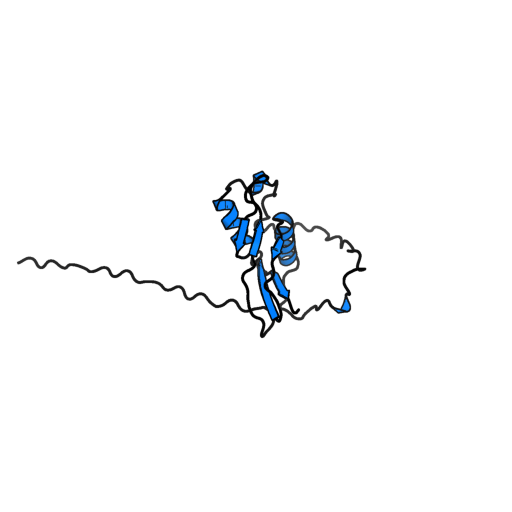7 N N . SER A 1 90 ? 18.853 11.167 5.142 1.00 48.09 90 SER A N 1
ATOM 718 C CA . SER A 1 90 ? 19.750 10.080 4.787 1.00 48.09 90 SER A CA 1
ATOM 719 C C . SER A 1 90 ? 19.320 8.858 5.594 1.00 48.09 90 SER A C 1
ATOM 721 O O . SER A 1 90 ? 19.513 8.804 6.810 1.00 48.09 90 SER A O 1
ATOM 723 N N . ARG A 1 91 ? 18.704 7.876 4.939 1.00 51.03 91 ARG A N 1
ATOM 724 C CA . ARG A 1 91 ? 18.598 6.536 5.515 1.00 51.03 91 ARG A CA 1
ATOM 725 C C . ARG A 1 91 ? 20.023 6.001 5.587 1.00 51.03 91 ARG A C 1
ATOM 727 O O . ARG A 1 91 ? 20.791 6.238 4.660 1.00 51.03 91 ARG A O 1
ATOM 734 N N . ASP A 1 92 ? 20.390 5.332 6.670 1.00 45.81 92 ASP A N 1
ATOM 735 C CA . ASP A 1 92 ? 21.676 4.645 6.773 1.00 45.81 92 ASP A CA 1
ATOM 736 C C . ASP A 1 92 ? 21.763 3.628 5.610 1.00 45.81 92 ASP A C 1
ATOM 738 O O . ASP A 1 92 ? 21.130 2.570 5.636 1.00 45.81 92 ASP A O 1
ATOM 742 N N . VAL A 1 93 ? 22.443 4.002 4.513 1.00 51.00 93 VAL A N 1
ATOM 743 C CA . VAL A 1 93 ? 22.537 3.250 3.239 1.00 51.00 93 VAL A CA 1
ATOM 744 C C . VAL A 1 93 ? 23.500 2.067 3.394 1.00 51.00 93 VAL A C 1
ATOM 746 O O . VAL A 1 93 ? 24.258 1.719 2.499 1.00 51.00 93 VAL A O 1
ATOM 749 N N . THR A 1 94 ? 23.531 1.447 4.566 1.00 51.66 94 THR A N 1
ATOM 750 C CA . THR A 1 94 ? 24.393 0.297 4.847 1.00 51.66 94 THR A CA 1
ATOM 751 C C . THR A 1 94 ? 23.704 -1.029 4.536 1.00 51.66 94 THR A C 1
ATOM 753 O O . THR A 1 94 ? 24.376 -2.052 4.459 1.00 51.66 94 THR A O 1
ATOM 756 N N . THR A 1 95 ? 22.382 -1.033 4.301 1.00 57.47 95 THR A N 1
ATOM 757 C CA . THR A 1 95 ? 21.606 -2.277 4.105 1.00 57.47 95 THR A CA 1
ATOM 758 C C . THR A 1 95 ? 21.100 -2.497 2.671 1.00 57.47 95 THR A C 1
ATOM 760 O O . THR A 1 95 ? 20.837 -3.640 2.302 1.00 57.47 95 THR A O 1
ATOM 763 N N . PHE A 1 96 ? 20.977 -1.454 1.837 1.00 62.16 96 PHE A N 1
ATOM 764 C CA . PHE A 1 96 ? 20.458 -1.596 0.468 1.00 62.16 96 PHE A CA 1
ATOM 765 C C . PHE A 1 96 ? 21.476 -1.099 -0.568 1.00 62.16 96 PHE A C 1
ATOM 767 O O . PHE A 1 96 ? 21.783 0.095 -0.586 1.00 62.16 96 PHE A O 1
ATOM 774 N N . PRO A 1 97 ? 22.014 -1.979 -1.429 1.00 74.38 97 PRO A N 1
ATOM 775 C CA . PRO A 1 97 ? 22.984 -1.573 -2.435 1.00 74.38 97 PRO A CA 1
ATOM 776 C C . PRO A 1 97 ? 22.286 -0.717 -3.500 1.00 74.38 97 PRO A C 1
ATOM 778 O O . PRO A 1 97 ? 21.393 -1.189 -4.204 1.00 74.38 97 PRO A O 1
ATOM 781 N N . LEU A 1 98 ? 22.689 0.555 -3.608 1.00 75.12 98 LEU A N 1
ATOM 782 C CA . LEU A 1 98 ? 22.098 1.527 -4.541 1.00 75.12 98 LEU A CA 1
ATOM 783 C C . LEU A 1 98 ? 22.169 1.066 -6.003 1.00 75.12 98 LEU A C 1
ATOM 785 O O . LEU A 1 98 ? 21.302 1.413 -6.793 1.00 75.12 98 LEU A O 1
ATOM 789 N N . GLU A 1 99 ? 23.152 0.234 -6.350 1.00 78.94 99 GLU A N 1
ATOM 790 C CA . GLU A 1 99 ? 23.289 -0.390 -7.674 1.00 78.94 99 GLU A CA 1
ATOM 791 C C . GLU A 1 99 ? 22.103 -1.287 -8.071 1.00 78.94 99 GLU A C 1
ATOM 793 O O . GLU A 1 99 ? 21.931 -1.586 -9.249 1.00 78.94 99 GLU A O 1
ATOM 798 N N . ARG A 1 100 ? 21.275 -1.715 -7.106 1.00 78.50 100 ARG A N 1
ATOM 799 C CA . ARG A 1 100 ? 20.045 -2.485 -7.353 1.00 78.50 100 ARG A CA 1
ATOM 800 C C . ARG A 1 100 ? 18.799 -1.607 -7.465 1.00 78.50 100 ARG A C 1
ATOM 802 O O . ARG A 1 100 ? 17.710 -2.133 -7.678 1.00 78.50 100 ARG A O 1
ATOM 809 N N . VAL A 1 101 ? 18.928 -0.290 -7.296 1.00 81.56 101 VAL A N 1
ATOM 810 C CA . VAL A 1 101 ? 17.821 0.650 -7.485 1.00 81.56 101 VAL A CA 1
ATOM 811 C C . VAL A 1 101 ? 17.715 0.970 -8.973 1.00 81.56 101 VAL A C 1
ATOM 813 O O . VAL A 1 101 ? 18.592 1.612 -9.545 1.00 81.56 101 VAL A O 1
ATOM 816 N N . ILE A 1 102 ? 16.633 0.513 -9.599 1.00 81.56 102 ILE A N 1
ATOM 817 C CA . ILE A 1 102 ? 16.318 0.821 -10.995 1.00 81.56 102 ILE A CA 1
ATOM 818 C C . ILE A 1 102 ? 15.468 2.096 -11.022 1.00 81.56 102 ILE A C 1
ATOM 820 O O . ILE A 1 102 ? 14.346 2.109 -10.515 1.00 81.56 102 ILE A O 1
ATOM 824 N N . CYS A 1 103 ? 16.003 3.154 -11.627 1.00 82.06 103 CYS A N 1
ATOM 825 C CA . CYS A 1 103 ? 15.302 4.413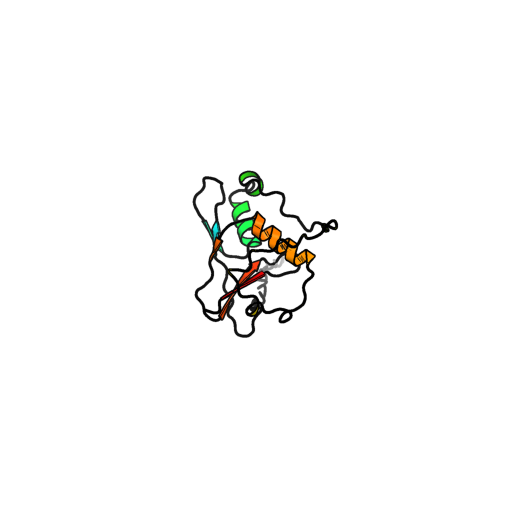 -11.886 1.00 82.06 103 CYS A CA 1
ATOM 826 C C . CYS A 1 103 ? 14.921 4.522 -13.370 1.00 82.06 103 CYS A C 1
ATOM 828 O O . CYS A 1 103 ? 15.478 3.812 -14.204 1.00 82.06 103 CYS A O 1
ATOM 830 N N . ASP A 1 104 ? 13.982 5.414 -13.692 1.00 83.12 104 ASP A N 1
ATOM 831 C CA . ASP A 1 104 ? 13.618 5.803 -15.068 1.00 83.12 104 ASP A CA 1
ATOM 832 C C . ASP A 1 104 ? 13.186 4.652 -16.003 1.00 83.12 104 ASP A C 1
ATOM 834 O O . ASP A 1 104 ? 13.240 4.775 -17.224 1.00 83.12 104 ASP A O 1
ATOM 838 N N . ASN A 1 105 ? 12.722 3.533 -15.435 1.00 85.69 105 ASN A N 1
ATOM 839 C CA . ASN A 1 105 ? 12.238 2.361 -16.179 1.00 85.69 105 ASN A CA 1
ATOM 840 C C . ASN A 1 105 ? 10.699 2.248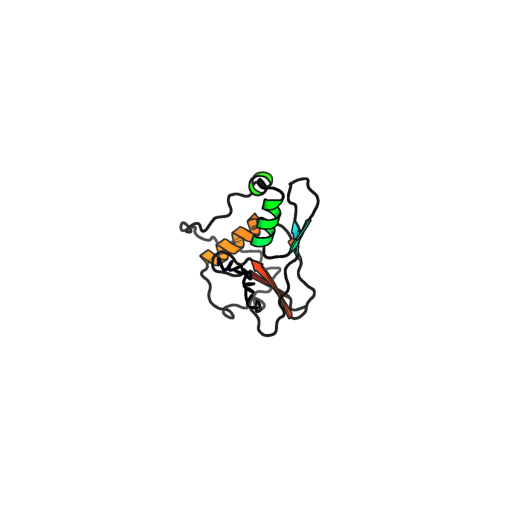 -16.223 1.00 85.69 105 ASN A C 1
ATOM 842 O O . ASN A 1 105 ? 10.156 1.314 -16.805 1.00 85.69 105 ASN A O 1
ATOM 846 N N . PHE A 1 106 ? 9.995 3.189 -15.594 1.00 85.25 106 PHE A N 1
ATOM 847 C CA . PHE A 1 106 ? 8.534 3.272 -15.566 1.00 85.25 106 PHE A CA 1
ATOM 848 C C . PHE A 1 106 ? 8.085 4.689 -15.931 1.00 85.25 106 PHE A C 1
ATOM 850 O O . PHE A 1 106 ? 8.889 5.623 -15.928 1.00 85.25 106 PHE A O 1
ATOM 857 N N . GLU A 1 107 ? 6.797 4.854 -16.237 1.00 86.12 107 GLU A N 1
ATOM 858 C CA . GLU A 1 107 ? 6.219 6.174 -16.488 1.00 86.12 107 GLU A CA 1
ATOM 859 C C . GLU A 1 107 ? 6.449 7.124 -15.306 1.00 86.12 107 GLU A C 1
ATOM 861 O O . GLU A 1 107 ? 6.369 6.745 -14.135 1.00 86.12 107 GLU A O 1
ATOM 866 N N . LEU A 1 108 ? 6.735 8.385 -15.628 1.00 86.06 108 LEU A N 1
ATOM 867 C CA . LEU A 1 108 ? 7.010 9.397 -14.619 1.00 86.06 108 LEU A CA 1
ATOM 868 C C . LEU A 1 108 ? 5.741 9.737 -13.832 1.00 86.06 108 LEU A C 1
ATOM 870 O O . LEU A 1 108 ? 4.700 10.062 -14.404 1.00 86.06 108 LEU A O 1
ATOM 874 N N . ALA A 1 109 ? 5.870 9.761 -12.508 1.00 85.88 109 ALA A N 1
ATOM 875 C CA . ALA A 1 109 ? 4.841 10.232 -11.592 1.00 85.88 109 ALA A CA 1
ATOM 876 C C . ALA A 1 109 ? 5.240 11.571 -10.956 1.00 85.88 109 ALA A C 1
ATOM 878 O O . ALA A 1 109 ? 6.421 11.894 -10.809 1.00 85.88 109 ALA A O 1
ATOM 879 N N . LYS A 1 110 ? 4.249 12.360 -10.528 1.00 89.12 110 LYS A N 1
ATOM 880 C CA . LYS A 1 110 ? 4.512 13.567 -9.734 1.00 89.12 110 LYS A CA 1
ATOM 881 C C . LYS A 1 110 ? 5.025 13.162 -8.352 1.00 89.12 110 LYS A C 1
ATOM 883 O O . LYS A 1 110 ? 4.349 12.421 -7.645 1.00 89.12 110 LYS A O 1
ATOM 888 N N . SER A 1 111 ? 6.172 13.705 -7.944 1.00 86.06 111 SER A N 1
ATOM 889 C CA . SER A 1 111 ? 6.779 13.411 -6.635 1.00 86.06 111 SER A CA 1
ATOM 890 C C . SER A 1 111 ? 5.804 13.626 -5.467 1.00 86.06 111 SER A C 1
ATOM 892 O O . SER A 1 111 ? 5.684 12.767 -4.601 1.00 86.06 111 SER A O 1
ATOM 894 N N . SER A 1 112 ? 5.019 14.706 -5.496 1.00 85.00 112 SER A N 1
ATOM 895 C CA . SER A 1 112 ? 4.005 15.023 -4.476 1.00 85.00 112 SER A CA 1
ATOM 896 C C . SER A 1 112 ? 2.919 13.946 -4.324 1.00 85.00 112 SER A C 1
ATOM 898 O O . SER A 1 112 ? 2.443 13.656 -3.226 1.00 85.00 112 SER A O 1
ATOM 900 N N . GLU A 1 113 ? 2.525 13.323 -5.434 1.00 87.94 113 GLU A N 1
ATOM 901 C CA . GLU A 1 113 ? 1.513 12.263 -5.469 1.00 87.94 113 GLU A CA 1
ATOM 902 C C . GLU A 1 113 ? 2.102 10.944 -4.928 1.00 87.94 113 GLU A C 1
ATOM 904 O O . GLU A 1 113 ? 1.489 10.280 -4.091 1.00 87.94 113 GLU A O 1
ATOM 909 N N . VAL A 1 114 ? 3.352 10.623 -5.296 1.00 86.44 114 VAL A N 1
ATOM 910 C CA . VAL A 1 114 ? 4.105 9.486 -4.728 1.00 86.44 114 VAL A CA 1
ATOM 911 C C . VAL A 1 114 ? 4.281 9.650 -3.218 1.00 86.44 114 VAL A C 1
ATOM 913 O O . VAL A 1 114 ? 4.008 8.722 -2.457 1.00 86.44 114 VAL A O 1
ATOM 916 N N . MET A 1 115 ? 4.682 10.838 -2.761 1.00 86.50 115 MET A N 1
ATOM 917 C CA . MET A 1 115 ? 4.840 11.130 -1.336 1.00 86.50 115 MET A CA 1
ATOM 918 C C . MET A 1 115 ? 3.514 11.047 -0.577 1.00 86.50 115 MET A C 1
ATOM 920 O O . MET A 1 115 ? 3.501 10.609 0.573 1.00 86.50 115 MET A O 1
ATOM 924 N N . SER A 1 116 ? 2.395 11.403 -1.210 1.00 86.88 116 SER A N 1
ATOM 925 C CA . SER A 1 116 ? 1.062 11.242 -0.619 1.00 86.88 116 SER A CA 1
ATOM 926 C C . SER A 1 116 ? 0.697 9.772 -0.426 1.00 86.88 116 SER A C 1
ATOM 928 O O . SER A 1 116 ? 0.276 9.402 0.669 1.00 86.88 116 SER A O 1
ATOM 930 N N . ALA A 1 117 ? 0.958 8.920 -1.421 1.00 87.06 117 ALA A N 1
ATOM 931 C CA . ALA A 1 117 ? 0.762 7.478 -1.290 1.00 87.06 117 ALA A CA 1
ATOM 932 C C . ALA A 1 117 ? 1.676 6.854 -0.215 1.00 87.06 117 ALA A C 1
ATOM 934 O O . ALA A 1 117 ? 1.229 6.021 0.571 1.00 87.06 117 ALA A O 1
ATOM 935 N N . VAL A 1 118 ? 2.941 7.286 -0.122 1.00 85.94 118 VAL A N 1
ATOM 936 C CA . VAL A 1 118 ? 3.875 6.821 0.922 1.00 85.94 118 VAL A CA 1
ATOM 937 C C . VAL A 1 118 ? 3.398 7.216 2.320 1.00 85.94 118 VAL A C 1
ATOM 939 O O . VAL A 1 118 ? 3.424 6.382 3.224 1.00 85.94 118 VAL A O 1
ATOM 942 N N . ARG A 1 119 ? 2.951 8.465 2.515 1.00 86.12 119 ARG A N 1
ATOM 943 C CA . ARG A 1 119 ? 2.386 8.917 3.799 1.00 86.12 119 ARG A CA 1
ATOM 944 C C . ARG A 1 119 ? 1.155 8.100 4.174 1.00 86.12 119 ARG A C 1
ATOM 946 O O . ARG A 1 119 ? 1.133 7.535 5.258 1.00 86.12 119 ARG A O 1
ATOM 953 N N . TYR A 1 120 ? 0.220 7.934 3.239 1.00 86.50 120 TYR A N 1
ATOM 954 C CA . TYR A 1 120 ? -0.974 7.114 3.439 1.00 86.50 120 TYR A CA 1
ATOM 955 C C . TYR A 1 120 ? -0.636 5.699 3.932 1.00 86.50 120 TYR A C 1
ATOM 957 O O . TYR A 1 120 ? -1.169 5.259 4.946 1.00 86.50 120 TYR A O 1
ATOM 965 N N . LEU A 1 121 ? 0.301 5.010 3.268 1.00 88.06 121 LEU A N 1
ATOM 966 C CA . LEU A 1 121 ? 0.728 3.661 3.657 1.00 88.06 121 LEU A CA 1
ATOM 967 C C . LEU A 1 121 ? 1.434 3.615 5.023 1.00 88.06 121 LEU A C 1
ATOM 969 O O . LEU A 1 121 ? 1.285 2.633 5.750 1.00 88.06 121 LEU A O 1
ATOM 973 N N . ASN A 1 122 ? 2.195 4.653 5.380 1.00 84.19 122 ASN A N 1
ATOM 974 C CA . ASN A 1 122 ? 2.829 4.744 6.697 1.00 84.19 122 ASN A CA 1
ATOM 975 C C . ASN A 1 122 ? 1.800 4.972 7.816 1.00 84.19 122 ASN A C 1
ATOM 977 O O . ASN A 1 122 ? 1.945 4.385 8.888 1.00 84.19 122 ASN A O 1
ATOM 981 N N . ASP A 1 123 ? 0.773 5.785 7.562 1.00 81.69 123 ASP A N 1
ATOM 982 C CA . ASP A 1 123 ? -0.224 6.185 8.560 1.00 81.69 123 ASP A CA 1
ATOM 983 C C . ASP A 1 123 ? -1.186 5.041 8.914 1.00 81.69 123 ASP A C 1
ATOM 985 O O . ASP A 1 123 ? -1.504 4.827 10.084 1.00 81.69 123 ASP A O 1
ATOM 989 N N . ILE A 1 124 ? -1.635 4.263 7.922 1.00 78.38 124 ILE A N 1
ATOM 990 C CA . ILE A 1 124 ? -2.580 3.153 8.149 1.00 78.38 124 ILE A CA 1
ATOM 991 C C . ILE A 1 124 ? -1.945 1.941 8.849 1.00 78.38 124 ILE A C 1
ATOM 993 O O . ILE A 1 124 ? -2.646 1.124 9.453 1.00 78.38 124 ILE A O 1
ATOM 997 N N . GLY A 1 125 ? -0.620 1.801 8.763 1.00 72.75 125 GLY A N 1
ATOM 998 C CA . GLY A 1 125 ? 0.113 0.654 9.288 1.00 72.75 125 GLY A CA 1
ATOM 999 C C . GLY A 1 125 ? -0.306 -0.692 8.672 1.00 72.75 125 GLY A C 1
ATOM 1000 O O . GLY A 1 125 ? -0.782 -0.790 7.545 1.00 72.75 125 GLY A O 1
ATOM 1001 N N . GLY A 1 126 ? -0.095 -1.777 9.420 1.00 76.19 126 GLY A N 1
ATOM 1002 C CA . GLY A 1 126 ? -0.345 -3.142 8.946 1.00 76.19 126 GLY A CA 1
ATOM 1003 C C . GLY A 1 126 ? 0.862 -3.786 8.259 1.00 76.19 126 GLY A C 1
ATOM 1004 O O . GLY A 1 126 ? 1.924 -3.187 8.093 1.00 76.19 126 GLY A O 1
ATOM 1005 N N . ARG A 1 127 ? 0.731 -5.077 7.943 1.00 80.12 127 ARG A N 1
ATOM 1006 C CA . ARG A 1 127 ? 1.771 -5.860 7.263 1.00 80.12 127 ARG A CA 1
ATOM 1007 C C . ARG A 1 127 ? 1.119 -6.665 6.143 1.00 80.12 127 ARG A C 1
ATOM 1009 O O . ARG A 1 127 ? 0.553 -7.724 6.442 1.00 80.12 127 ARG A O 1
ATOM 1016 N N . PRO A 1 128 ? 1.147 -6.170 4.892 1.00 84.75 128 PRO A N 1
ATOM 1017 C CA . PRO A 1 128 ? 0.710 -6.979 3.773 1.00 84.75 128 PRO A CA 1
ATOM 1018 C C . PRO A 1 128 ? 1.639 -8.185 3.644 1.00 84.75 128 PRO A C 1
ATOM 1020 O O . PRO A 1 128 ? 2.830 -8.126 3.965 1.00 84.75 128 PRO A O 1
ATOM 1023 N N . LYS A 1 129 ? 1.088 -9.290 3.168 1.00 83.19 129 LYS A N 1
ATOM 1024 C CA . LYS A 1 129 ? 1.822 -10.482 2.776 1.00 83.19 129 LYS A CA 1
ATOM 1025 C C . LYS A 1 129 ? 1.881 -10.539 1.264 1.00 83.19 129 LYS A C 1
ATOM 1027 O O . LYS A 1 129 ? 0.886 -10.298 0.580 1.00 83.19 129 LYS A O 1
ATOM 1032 N N . ASN A 1 130 ? 3.062 -10.874 0.772 1.00 73.75 130 ASN A N 1
ATOM 1033 C CA . ASN A 1 130 ? 3.271 -11.157 -0.633 1.00 73.75 130 ASN A CA 1
ATOM 1034 C C . ASN A 1 130 ? 2.825 -12.595 -0.945 1.00 73.75 130 ASN A C 1
ATOM 1036 O O . ASN A 1 130 ? 2.921 -13.473 -0.079 1.00 73.75 130 ASN A O 1
ATOM 1040 N N . GLY A 1 131 ? 2.355 -12.829 -2.170 1.00 66.44 131 GLY A N 1
ATOM 1041 C CA . GLY A 1 131 ? 2.273 -14.175 -2.729 1.00 66.44 131 GLY A CA 1
ATOM 1042 C C . GLY A 1 131 ? 3.671 -14.795 -2.866 1.00 66.44 131 GLY A C 1
ATOM 1043 O O . GLY A 1 131 ? 4.686 -14.098 -2.836 1.00 66.44 131 GLY A O 1
ATOM 1044 N N . GLY A 1 132 ? 3.745 -16.124 -2.974 1.00 64.44 132 GLY A N 1
ATOM 1045 C CA . GLY A 1 132 ? 5.012 -16.792 -3.289 1.00 64.44 132 GLY A CA 1
ATOM 1046 C C . GLY A 1 132 ? 5.493 -16.387 -4.687 1.00 64.44 132 GLY A C 1
ATOM 1047 O O . GLY A 1 132 ? 4.685 -16.359 -5.612 1.00 64.44 132 GLY A O 1
ATOM 1048 N N . GLY A 1 133 ? 6.777 -16.048 -4.825 1.00 67.38 133 GLY A N 1
ATOM 1049 C CA . GLY A 1 133 ? 7.420 -15.804 -6.118 1.00 67.38 133 GLY A CA 1
ATOM 1050 C C . GLY A 1 133 ? 7.644 -17.093 -6.927 1.00 67.38 133 GLY A C 1
ATOM 1051 O O . GLY A 1 133 ? 7.295 -18.186 -6.459 1.00 67.38 133 GLY A O 1
ATOM 1052 N N . PRO A 1 134 ? 8.243 -16.990 -8.130 1.00 86.50 134 PRO A N 1
ATOM 1053 C CA . PRO A 1 134 ? 8.789 -15.773 -8.751 1.00 86.50 134 PRO A CA 1
ATOM 1054 C C . PRO A 1 134 ? 7.782 -15.018 -9.648 1.00 86.50 134 PRO A C 1
ATOM 1056 O O . PRO A 1 134 ? 6.690 -15.510 -9.927 1.00 86.50 134 PRO A O 1
ATOM 1059 N N . ALA A 1 135 ? 8.176 -13.826 -10.113 1.00 89.50 135 ALA A N 1
ATOM 1060 C CA . ALA A 1 135 ? 7.492 -13.010 -11.128 1.00 89.50 135 ALA A CA 1
ATOM 1061 C C . ALA A 1 135 ? 6.030 -12.637 -10.808 1.00 89.50 135 ALA A C 1
ATOM 1063 O O . ALA A 1 135 ? 5.153 -12.686 -11.669 1.00 89.50 135 ALA A O 1
ATOM 1064 N N . ASN A 1 136 ? 5.761 -12.258 -9.558 1.00 91.19 136 ASN A N 1
ATOM 1065 C CA . ASN A 1 136 ? 4.417 -11.922 -9.088 1.00 91.19 136 ASN A CA 1
ATOM 1066 C C . ASN A 1 136 ? 4.374 -10.518 -8.472 1.00 91.19 136 ASN A C 1
ATOM 1068 O O . ASN A 1 136 ? 5.219 -10.170 -7.646 1.00 91.19 136 ASN A O 1
ATOM 1072 N N . CYS A 1 137 ? 3.375 -9.719 -8.852 1.00 92.12 137 CYS A N 1
ATOM 1073 C CA . CYS A 1 137 ? 3.159 -8.354 -8.374 1.00 92.12 137 CYS A CA 1
ATOM 1074 C C . CYS A 1 137 ? 1.794 -8.195 -7.699 1.00 92.12 137 CYS A C 1
ATOM 1076 O O . CYS A 1 137 ? 0.763 -8.572 -8.246 1.00 92.12 137 CYS A O 1
ATOM 1078 N N . GLY A 1 138 ? 1.769 -7.560 -6.532 1.00 91.75 138 GLY A N 1
ATOM 1079 C CA . GLY A 1 138 ? 0.541 -7.190 -5.839 1.00 91.75 138 GLY A CA 1
ATOM 1080 C C . GLY A 1 138 ? 0.365 -5.683 -5.843 1.00 91.75 138 GLY A C 1
ATOM 1081 O O . GLY A 1 138 ? 1.275 -4.955 -5.440 1.00 91.75 138 GLY A O 1
ATOM 1082 N N . ARG A 1 139 ? -0.798 -5.189 -6.278 1.00 92.94 139 ARG A N 1
ATOM 1083 C CA . ARG A 1 139 ? -1.115 -3.758 -6.186 1.00 92.94 139 ARG A CA 1
ATOM 1084 C C . ARG A 1 139 ? -1.496 -3.422 -4.746 1.00 92.94 139 ARG A C 1
ATOM 1086 O O . ARG A 1 139 ? -2.586 -3.758 -4.299 1.00 92.94 139 ARG A O 1
ATOM 1093 N N . VAL A 1 140 ? -0.585 -2.778 -4.024 1.00 92.69 140 VAL A N 1
ATOM 1094 C CA . VAL A 1 140 ? -0.718 -2.469 -2.591 1.00 92.69 140 VAL A CA 1
ATOM 1095 C C . VAL A 1 140 ? -1.572 -1.224 -2.364 1.00 92.69 140 VAL A C 1
ATOM 1097 O O . VAL A 1 140 ? -2.333 -1.185 -1.407 1.00 92.69 140 VAL A O 1
ATOM 1100 N N . SER A 1 141 ? -1.484 -0.224 -3.240 1.00 92.19 141 SER A N 1
ATOM 1101 C CA . SER A 1 141 ? -2.311 0.990 -3.194 1.00 92.19 141 SER A CA 1
ATOM 1102 C C . SER A 1 141 ? -2.593 1.483 -4.610 1.00 92.19 141 SER A C 1
ATOM 1104 O O . SER A 1 141 ? -1.770 1.308 -5.514 1.00 92.19 141 SER A O 1
ATOM 1106 N N . CYS A 1 142 ? -3.769 2.076 -4.807 1.00 89.88 142 CYS A N 1
ATOM 1107 C CA . CYS A 1 142 ? -4.191 2.668 -6.077 1.00 89.88 142 CYS A CA 1
ATOM 1108 C C . CYS A 1 142 ? -4.913 4.007 -5.845 1.00 89.88 142 CYS A C 1
ATOM 1110 O O . CYS A 1 142 ? -6.038 4.211 -6.302 1.00 89.88 142 CYS A O 1
ATOM 1112 N N . GLY A 1 143 ? -4.269 4.905 -5.097 1.00 86.94 143 GLY A N 1
ATOM 1113 C CA . GLY A 1 143 ? -4.773 6.237 -4.759 1.00 86.94 143 GLY A CA 1
ATOM 1114 C C . GLY A 1 143 ? -3.873 7.366 -5.265 1.00 86.94 143 GLY A C 1
ATOM 1115 O O . GLY A 1 143 ? 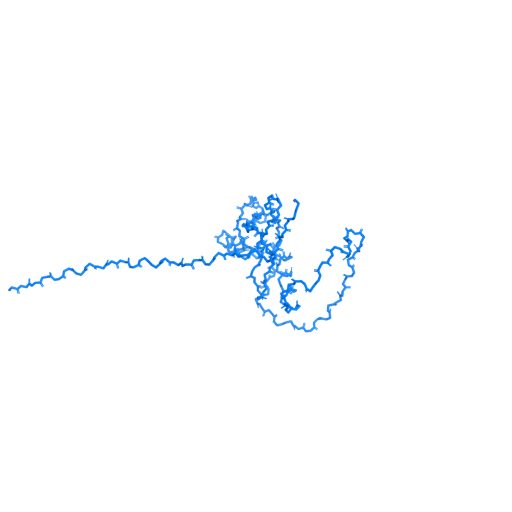-2.830 7.135 -5.864 1.00 86.94 143 GLY A O 1
ATOM 1116 N N . TYR A 1 144 ? -4.262 8.620 -5.018 1.00 83.50 144 TYR A N 1
ATOM 1117 C CA . TYR A 1 144 ? -3.392 9.786 -5.263 1.00 83.50 144 TYR A CA 1
ATOM 1118 C C . TYR A 1 144 ? -2.831 9.875 -6.697 1.00 83.50 144 TYR A C 1
ATOM 1120 O O . TYR A 1 144 ? -1.718 10.322 -6.909 1.00 83.50 144 TYR A O 1
ATOM 1128 N N . LYS A 1 145 ? -3.580 9.411 -7.712 1.00 88.06 145 LYS A N 1
ATOM 1129 C CA . LYS A 1 145 ? -3.147 9.372 -9.131 1.00 88.06 145 LYS A CA 1
ATOM 1130 C C . LYS A 1 145 ? -1.855 8.576 -9.387 1.00 88.06 145 LYS A C 1
ATOM 1132 O O . LYS A 1 145 ? -1.227 8.755 -10.428 1.00 88.06 145 LYS A O 1
ATOM 1137 N N . VAL A 1 146 ? -1.472 7.697 -8.467 1.00 89.50 146 VAL A N 1
ATOM 1138 C CA . VAL A 1 146 ? -0.349 6.768 -8.601 1.00 89.50 146 VAL A CA 1
ATOM 1139 C C . VAL A 1 146 ? -0.796 5.367 -8.180 1.00 89.50 146 VAL A C 1
ATOM 1141 O O . VAL A 1 146 ? -1.847 5.179 -7.572 1.00 89.50 146 VAL A O 1
ATOM 1144 N N . ALA A 1 147 ? -0.004 4.355 -8.514 1.00 90.56 147 ALA A N 1
ATOM 1145 C CA . ALA A 1 147 ? -0.191 3.010 -7.989 1.00 90.56 147 ALA A CA 1
ATOM 1146 C C . ALA A 1 147 ? 1.107 2.548 -7.333 1.00 90.56 147 ALA A C 1
ATOM 1148 O O . ALA A 1 147 ? 2.190 2.741 -7.886 1.00 90.56 147 ALA A O 1
ATOM 1149 N N . VAL A 1 148 ? 0.992 1.926 -6.162 1.00 91.38 148 VAL A N 1
ATOM 1150 C CA . VAL A 1 148 ? 2.122 1.312 -5.462 1.00 91.38 148 VAL A CA 1
ATOM 1151 C C . VAL A 1 148 ? 2.032 -0.194 -5.648 1.00 91.38 148 VAL A C 1
ATOM 1153 O O . VAL A 1 148 ? 1.045 -0.822 -5.257 1.00 91.38 148 VAL A O 1
ATOM 1156 N N . TRP A 1 149 ? 3.073 -0.771 -6.236 1.00 91.56 149 TRP A N 1
ATOM 1157 C CA . TRP A 1 149 ? 3.164 -2.192 -6.542 1.00 91.56 149 TRP A CA 1
ATOM 1158 C C . TRP A 1 149 ? 4.260 -2.859 -5.720 1.00 91.56 149 TRP A C 1
ATOM 1160 O O . TRP A 1 149 ? 5.359 -2.323 -5.589 1.00 91.56 149 TRP A O 1
ATOM 1170 N N . TRP A 1 150 ? 3.967 -4.046 -5.194 1.00 90.38 150 TRP A N 1
ATOM 1171 C CA . TRP A 1 150 ? 4.943 -4.911 -4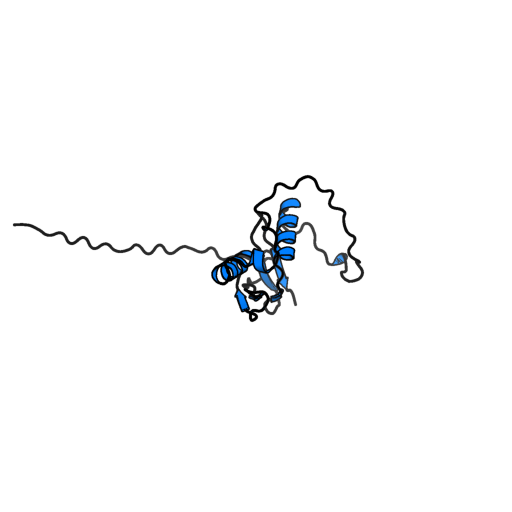.544 1.00 90.38 150 TRP A CA 1
ATOM 1172 C C . TRP A 1 150 ? 5.169 -6.153 -5.396 1.00 90.38 150 TRP A C 1
ATOM 1174 O O . TRP A 1 150 ? 4.353 -7.073 -5.401 1.00 90.38 150 TRP A O 1
ATOM 1184 N N . CYS A 1 151 ? 6.281 -6.154 -6.123 1.00 89.38 151 CYS A N 1
ATOM 1185 C CA . CYS A 1 151 ? 6.701 -7.261 -6.970 1.00 89.38 151 CYS A CA 1
ATOM 1186 C C . CYS A 1 151 ? 7.783 -8.090 -6.280 1.00 89.38 151 CYS A C 1
ATOM 1188 O O . CYS A 1 151 ? 8.617 -7.538 -5.557 1.00 89.38 151 CYS A O 1
ATOM 1190 N N . ASN A 1 152 ? 7.752 -9.404 -6.484 1.00 87.44 152 ASN A N 1
ATOM 1191 C CA . ASN A 1 152 ? 8.759 -10.318 -5.966 1.00 87.44 152 ASN A CA 1
ATOM 1192 C C . ASN A 1 152 ? 9.300 -11.235 -7.068 1.00 87.44 152 ASN A C 1
ATOM 1194 O O . ASN A 1 152 ? 8.543 -11.948 -7.731 1.00 87.44 152 ASN A O 1
ATOM 1198 N N . ASP A 1 153 ? 10.623 -11.219 -7.212 1.00 79.75 153 ASP A N 1
ATOM 1199 C CA . ASP A 1 153 ? 11.368 -11.974 -8.223 1.00 79.75 153 ASP A CA 1
ATOM 1200 C C . ASP A 1 153 ? 11.882 -13.324 -7.706 1.00 79.75 153 ASP A C 1
ATOM 1202 O O . ASP A 1 153 ? 12.337 -14.138 -8.509 1.00 79.75 153 ASP A O 1
ATOM 1206 N N . ILE A 1 154 ? 11.835 -13.563 -6.386 1.00 64.81 154 ILE A N 1
ATOM 1207 C CA . ILE A 1 154 ? 12.448 -14.724 -5.712 1.00 64.81 154 ILE A CA 1
ATOM 1208 C C . ILE A 1 154 ? 11.427 -15.477 -4.860 1.00 64.81 154 ILE A C 1
ATOM 1210 O O . ILE A 1 154 ? 10.716 -14.831 -4.058 1.00 64.81 154 ILE A O 1
#

pLDDT: mean 78.12, std 16.38, range [41.56, 96.06]

Radius of gyration: 21.79 Å; chains: 1; bounding box: 88×41×47 Å

Secondary structure (DSSP, 8-state):
------------------PPPPPSSTT-EEEPPEEEE-SSTTSPPEEEES-HHHHHHHHHHH-TTHHHHTT-----SS--------------TTSS-GGG---SSS----HHHHHHHHHHHHHH--EEEPPP-SSEEEEEE--TT--EEEEE--